Protein AF-A0A251Q5N1-F1 (afdb_monomer_lite)

pLDDT: mean 71.14, std 12.82, range [35.0, 87.06]

Structure (mmCIF, N/CA/C/O backbone):
data_AF-A0A251Q5N1-F1
#
_entry.id   AF-A0A251Q5N1-F1
#
loop_
_atom_site.group_PDB
_atom_site.id
_atom_site.type_symbol
_atom_site.label_atom_id
_atom_site.label_alt_id
_atom_site.label_comp_id
_atom_site.label_asym_id
_atom_site.label_entity_id
_atom_site.label_seq_id
_atom_site.pdbx_PDB_ins_code
_atom_site.Cartn_x
_atom_site.Cartn_y
_atom_site.Cartn_z
_atom_site.occupancy
_atom_site.B_iso_or_equiv
_atom_site.auth_seq_id
_atom_site.auth_comp_id
_atom_site.auth_asym_id
_atom_site.auth_atom_id
_atom_site.pdbx_PDB_model_num
ATOM 1 N N . MET A 1 1 ? 8.676 -6.107 12.410 1.00 37.91 1 MET A N 1
ATOM 2 C CA . MET A 1 1 ? 7.454 -6.219 11.586 1.00 37.91 1 MET A CA 1
ATOM 3 C C . MET A 1 1 ? 7.905 -6.674 10.210 1.00 37.91 1 MET A C 1
ATOM 5 O O . MET A 1 1 ? 8.490 -5.875 9.493 1.00 37.91 1 MET A O 1
ATOM 9 N N . PHE A 1 2 ? 7.779 -7.967 9.910 1.00 35.00 2 PHE A N 1
ATOM 10 C CA . PHE A 1 2 ? 8.216 -8.517 8.625 1.00 35.00 2 PHE A CA 1
ATOM 11 C C . PHE A 1 2 ? 7.150 -8.214 7.571 1.00 35.00 2 PHE A C 1
ATOM 13 O O . PHE A 1 2 ? 5.956 -8.402 7.801 1.00 35.00 2 PHE A O 1
ATOM 20 N N . SER A 1 3 ? 7.597 -7.596 6.484 1.00 41.50 3 SER A N 1
ATOM 21 C CA . SER A 1 3 ? 6.767 -6.975 5.459 1.00 41.50 3 SER A CA 1
ATOM 22 C C . SER A 1 3 ? 5.977 -8.017 4.662 1.00 4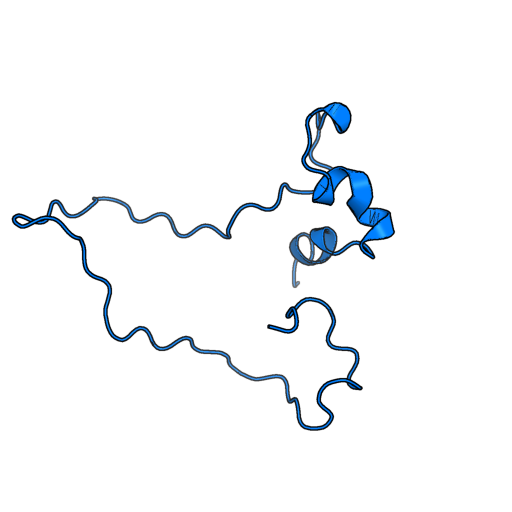1.50 3 SER A C 1
ATOM 24 O O . SER A 1 3 ? 6.527 -9.027 4.244 1.00 41.50 3 SER A O 1
ATOM 26 N N . LYS A 1 4 ? 4.691 -7.738 4.418 1.00 50.19 4 LYS A N 1
ATOM 27 C CA . LYS A 1 4 ? 3.701 -8.582 3.716 1.00 50.19 4 LYS A CA 1
ATOM 28 C C . LYS A 1 4 ? 4.009 -8.806 2.220 1.00 50.19 4 LYS A C 1
ATOM 30 O O . LYS A 1 4 ? 3.170 -9.356 1.516 1.00 50.19 4 LYS A O 1
ATOM 35 N N . PHE A 1 5 ? 5.129 -8.299 1.706 1.00 47.06 5 PHE A N 1
ATOM 36 C CA . PHE A 1 5 ? 5.292 -8.137 0.263 1.00 47.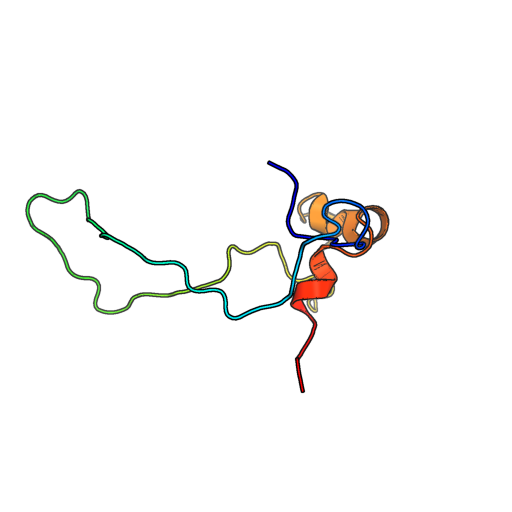06 5 PHE A CA 1
ATOM 37 C C . PHE A 1 5 ? 5.845 -9.341 -0.489 1.00 47.06 5 PHE A C 1
ATOM 39 O O . PHE A 1 5 ? 5.562 -9.428 -1.675 1.00 47.06 5 PHE A O 1
ATOM 46 N N . GLU A 1 6 ? 6.463 -10.321 0.164 1.00 49.03 6 GLU A N 1
ATOM 47 C CA . GLU A 1 6 ? 6.871 -11.562 -0.505 1.00 49.03 6 GLU A CA 1
ATOM 48 C C . GLU A 1 6 ? 6.687 -12.729 0.462 1.00 49.03 6 GLU A C 1
ATOM 50 O O . GLU A 1 6 ? 7.404 -12.865 1.452 1.00 49.03 6 GLU A O 1
ATOM 55 N N . PHE A 1 7 ? 5.655 -13.537 0.223 1.00 59.91 7 PHE A N 1
ATOM 56 C CA . PHE A 1 7 ? 5.472 -14.795 0.930 1.00 59.91 7 PHE A CA 1
ATOM 57 C C . PHE A 1 7 ? 6.012 -15.918 0.042 1.00 59.91 7 PHE A C 1
ATOM 59 O O . PHE A 1 7 ? 5.346 -16.364 -0.885 1.00 59.91 7 PHE A O 1
ATOM 66 N N . ASP A 1 8 ? 7.241 -16.347 0.314 1.00 64.75 8 ASP A N 1
ATOM 67 C CA . ASP A 1 8 ? 7.956 -17.399 -0.419 1.00 64.75 8 ASP A CA 1
ATOM 68 C C . ASP A 1 8 ? 7.665 -18.818 0.112 1.00 64.75 8 ASP A C 1
ATOM 70 O O . ASP A 1 8 ? 8.320 -19.785 -0.278 1.00 64.75 8 ASP A O 1
ATOM 74 N N . GLY A 1 9 ? 6.723 -18.952 1.053 1.00 63.00 9 GLY A N 1
ATOM 75 C CA . GLY A 1 9 ? 6.416 -20.211 1.735 1.00 63.00 9 GLY A CA 1
ATOM 76 C C . GLY A 1 9 ? 7.437 -20.640 2.795 1.00 63.00 9 GLY A C 1
ATOM 77 O O . GLY A 1 9 ? 7.115 -21.483 3.631 1.00 63.00 9 GLY A O 1
ATOM 78 N N . LYS A 1 10 ? 8.644 -20.060 2.824 1.00 69.38 10 LYS A N 1
ATOM 79 C CA . LYS A 1 10 ? 9.714 -20.445 3.761 1.00 69.38 10 LYS A CA 1
ATOM 80 C C . LYS A 1 10 ? 9.589 -19.738 5.102 1.00 69.38 10 LYS A C 1
ATOM 82 O O . LYS A 1 10 ? 9.951 -20.312 6.126 1.00 69.38 10 LYS A O 1
ATOM 87 N N . LEU A 1 11 ? 9.067 -18.510 5.111 1.00 65.19 11 LEU A N 1
ATOM 88 C CA . LEU A 1 11 ? 8.968 -17.706 6.332 1.00 65.19 11 LEU A CA 1
ATOM 89 C C . LEU A 1 11 ? 7.918 -18.239 7.321 1.00 65.19 11 LEU A C 1
ATOM 91 O O . LEU A 1 11 ? 8.105 -18.148 8.532 1.00 65.19 11 LEU A O 1
ATOM 95 N N . ASN A 1 12 ? 6.807 -18.776 6.812 1.00 62.59 12 ASN A N 1
ATOM 96 C CA . ASN A 1 12 ? 5.758 -19.366 7.638 1.00 62.59 12 ASN A CA 1
ATOM 97 C C . ASN A 1 12 ? 5.145 -20.597 6.944 1.00 62.59 12 ASN A C 1
ATOM 99 O O . ASN A 1 12 ? 4.176 -20.443 6.202 1.00 62.59 12 ASN A O 1
ATOM 103 N N . PRO A 1 13 ? 5.656 -21.813 7.213 1.00 74.12 13 PRO A N 1
ATOM 104 C CA . PRO A 1 13 ? 5.179 -23.049 6.585 1.00 74.12 13 PRO A CA 1
ATOM 105 C C . PRO A 1 13 ? 3.702 -23.371 6.850 1.00 74.12 13 PRO A C 1
ATOM 107 O O . PRO A 1 13 ? 3.134 -24.225 6.179 1.00 74.12 13 PRO A O 1
ATOM 110 N N . THR A 1 14 ? 3.083 -22.727 7.844 1.00 73.44 14 THR A N 1
ATOM 111 C CA . THR A 1 14 ? 1.678 -22.945 8.217 1.00 73.44 14 THR A CA 1
ATOM 112 C C . THR A 1 14 ? 0.743 -21.861 7.690 1.00 73.44 14 THR A C 1
ATOM 114 O O . THR A 1 14 ? -0.453 -21.889 7.981 1.00 73.44 14 THR A O 1
ATOM 117 N N . PHE A 1 15 ? 1.254 -20.887 6.931 1.00 73.94 15 PHE A N 1
ATOM 118 C CA . PHE A 1 15 ? 0.404 -19.889 6.299 1.00 73.94 15 PHE A CA 1
ATOM 119 C C . PHE A 1 15 ? -0.524 -20.546 5.276 1.00 73.94 15 PHE A C 1
ATOM 121 O O . PHE A 1 15 ? -0.093 -21.310 4.414 1.00 73.94 15 PHE A O 1
ATOM 128 N N . VAL A 1 16 ? -1.800 -20.185 5.354 1.00 70.81 16 VAL A N 1
ATOM 129 C CA . VAL A 1 16 ? -2.833 -20.584 4.402 1.00 70.81 16 VAL A CA 1
ATOM 130 C C . VAL A 1 16 ? -3.538 -19.314 3.947 1.00 70.81 16 VAL A C 1
ATOM 132 O O . VAL A 1 16 ? -3.947 -18.496 4.776 1.00 70.81 16 VAL A O 1
ATOM 135 N N . GLU A 1 17 ? -3.667 -19.129 2.634 1.00 69.38 17 GLU A N 1
ATOM 136 C CA . GLU A 1 17 ? -4.474 -18.039 2.090 1.00 69.38 17 GLU A CA 1
ATOM 137 C C . GLU A 1 17 ? -5.934 -18.202 2.530 1.00 69.38 17 GLU A C 1
ATOM 139 O O . GLU A 1 17 ? -6.499 -19.293 2.498 1.00 69.38 17 GLU A O 1
ATOM 144 N N . GLY A 1 18 ? -6.562 -17.112 2.963 1.00 73.38 18 GLY A N 1
ATOM 145 C CA . GLY A 1 18 ? -7.922 -17.163 3.481 1.00 73.38 18 GLY A CA 1
ATOM 146 C C . GLY A 1 18 ? -8.573 -15.793 3.542 1.00 73.38 18 GLY A C 1
ATOM 147 O O . GLY A 1 18 ? -7.925 -14.759 3.358 1.00 73.38 18 GLY A O 1
ATOM 148 N N . ALA A 1 19 ? -9.879 -15.787 3.807 1.00 74.50 19 ALA A N 1
ATOM 149 C CA . ALA A 1 19 ? -10.640 -14.557 3.952 1.00 74.50 19 ALA A CA 1
ATOM 150 C C . ALA A 1 19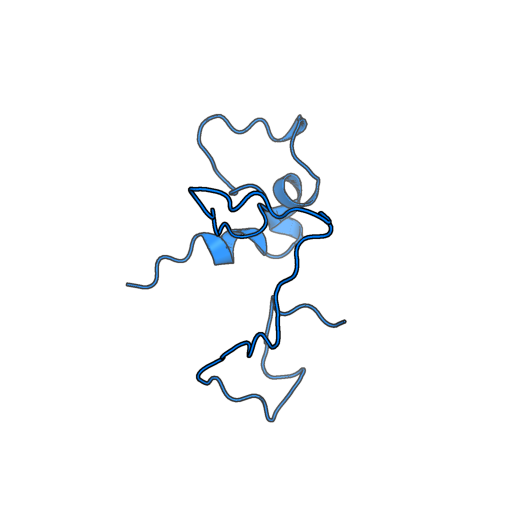 ? -10.067 -13.717 5.105 1.00 74.50 19 ALA A C 1
ATOM 152 O O . ALA A 1 19 ? -10.210 -14.053 6.280 1.00 74.50 19 ALA A O 1
ATOM 153 N N . PHE A 1 20 ? -9.423 -12.602 4.766 1.00 73.75 20 PHE A N 1
ATOM 154 C CA . PHE A 1 20 ? -8.961 -11.636 5.750 1.00 73.75 20 PHE A CA 1
ATOM 155 C C . PHE A 1 20 ? -10.053 -10.599 5.996 1.00 73.75 20 PHE A C 1
ATOM 157 O O . PHE A 1 20 ? -10.447 -9.859 5.094 1.00 73.75 20 PHE A O 1
ATOM 164 N N . LYS A 1 21 ? -10.505 -10.501 7.244 1.00 73.62 21 LYS A N 1
ATOM 165 C CA . LYS A 1 21 ? -11.344 -9.402 7.720 1.00 73.62 21 LYS A CA 1
ATOM 166 C C . LYS A 1 21 ? -10.569 -8.664 8.799 1.00 73.62 21 LYS A C 1
ATOM 168 O O . LYS A 1 21 ? -10.118 -9.288 9.752 1.00 73.62 21 LYS A O 1
ATOM 173 N N . LEU A 1 22 ? -10.435 -7.347 8.669 1.00 75.88 22 LEU A N 1
ATOM 174 C CA . LEU A 1 22 ? -9.932 -6.503 9.749 1.00 75.88 22 LEU A CA 1
ATOM 175 C C . LEU A 1 22 ? -11.127 -6.058 10.609 1.00 75.88 22 LEU A C 1
ATOM 177 O O . LEU A 1 22 ? -11.875 -5.179 10.173 1.00 75.88 22 LEU A O 1
ATOM 181 N N . PRO A 1 23 ? -11.371 -6.654 11.790 1.00 78.50 23 PRO A N 1
ATOM 182 C CA . PRO A 1 23 ? -12.427 -6.183 12.674 1.00 78.50 23 PRO A CA 1
ATOM 183 C C . PRO A 1 23 ? -12.035 -4.817 13.245 1.00 78.50 23 PRO A C 1
ATOM 185 O O . PRO A 1 23 ? -11.060 -4.687 13.982 1.00 78.50 23 PRO A O 1
ATOM 188 N N . LEU A 1 24 ? -12.797 -3.782 12.902 1.00 77.94 24 LEU A N 1
ATOM 189 C CA . LEU A 1 24 ? -12.640 -2.451 13.482 1.00 77.94 24 LEU A CA 1
ATOM 190 C C . LEU A 1 24 ? -13.572 -2.331 14.688 1.00 77.94 24 LEU A C 1
ATOM 192 O O . LEU A 1 24 ? -14.784 -2.453 14.545 1.00 77.94 24 LEU A O 1
ATOM 196 N N . SER A 1 25 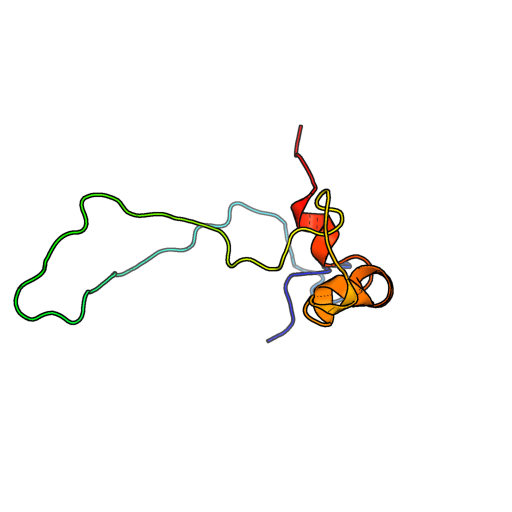? -13.007 -2.095 15.874 1.00 83.50 25 SER A N 1
ATOM 197 C CA . SER A 1 25 ? -13.789 -1.922 17.108 1.00 83.50 25 SER A CA 1
ATOM 198 C C . SER A 1 25 ? -14.443 -0.537 17.182 1.00 83.50 25 SER A C 1
ATOM 200 O O . SER A 1 25 ? -15.632 -0.425 17.462 1.00 83.50 25 SER A O 1
ATOM 202 N N . SER A 1 26 ? -13.690 0.534 16.907 1.00 81.50 26 SER A N 1
ATOM 203 C CA . SER A 1 26 ? -14.235 1.893 16.818 1.00 81.50 26 SER A CA 1
ATOM 204 C C . SER A 1 26 ? -13.328 2.814 16.003 1.00 81.50 26 SER A C 1
ATOM 206 O O . SER A 1 26 ? -12.113 2.628 15.962 1.00 81.50 26 SER A O 1
ATOM 208 N N . ILE A 1 27 ? -13.926 3.831 15.384 1.00 78.56 27 ILE A N 1
ATOM 209 C CA . ILE A 1 27 ? -13.233 4.992 14.816 1.00 78.56 27 ILE A CA 1
ATOM 210 C C . ILE A 1 27 ? -13.796 6.213 15.541 1.00 78.56 27 ILE A C 1
ATOM 212 O O . ILE A 1 27 ? -15.014 6.373 15.619 1.00 78.56 27 ILE A O 1
ATOM 216 N N . ARG A 1 28 ? -12.931 7.061 16.105 1.00 76.12 28 ARG A N 1
ATOM 217 C CA . ARG A 1 28 ? -13.339 8.267 16.840 1.00 76.12 28 ARG A CA 1
ATOM 218 C C . ARG A 1 28 ? -12.627 9.495 16.294 1.00 76.12 28 ARG A C 1
ATOM 220 O O . ARG A 1 28 ? -11.430 9.452 16.031 1.00 76.12 28 ARG A O 1
ATOM 227 N N . ALA A 1 29 ? -13.375 10.585 16.154 1.00 75.81 29 ALA A N 1
ATOM 228 C CA . ALA A 1 29 ? -12.826 11.903 15.864 1.00 75.81 29 ALA A CA 1
ATOM 229 C C . ALA A 1 29 ? -12.497 12.632 17.177 1.00 75.81 29 ALA A C 1
ATOM 231 O O . ALA A 1 29 ? -13.200 12.470 18.171 1.00 75.81 29 ALA A O 1
ATOM 232 N N . TYR A 1 30 ? -11.452 13.460 17.176 1.00 79.56 30 TYR A N 1
ATOM 233 C CA . TYR A 1 30 ? -10.964 14.171 18.369 1.00 79.56 30 TYR A CA 1
ATOM 234 C C . TYR A 1 30 ? -11.799 15.411 18.751 1.00 79.56 30 TYR A C 1
ATOM 236 O O . TYR A 1 30 ? -11.526 16.063 19.758 1.00 79.56 30 TYR A O 1
ATOM 244 N N . LEU A 1 31 ? -12.797 15.780 17.942 1.00 79.69 31 LEU A N 1
ATOM 245 C CA . LEU A 1 31 ? -13.579 17.004 18.124 1.00 79.69 31 LEU A CA 1
ATOM 246 C C . LEU A 1 31 ? -14.687 16.815 19.168 1.00 79.69 31 LEU A C 1
ATOM 248 O O . LEU A 1 31 ? -15.517 15.919 19.035 1.00 79.69 31 LEU A O 1
ATOM 252 N N . LYS A 1 32 ? -14.764 17.729 20.151 1.00 78.44 32 LYS A N 1
ATOM 253 C CA . LYS A 1 32 ? -15.845 17.768 21.161 1.00 78.44 32 LYS A CA 1
ATOM 254 C C . LYS A 1 32 ? -17.244 17.872 20.539 1.00 78.44 32 LYS A C 1
ATOM 256 O O . LYS A 1 32 ? -18.189 17.297 21.066 1.00 78.44 32 LYS A O 1
ATOM 261 N N . LYS A 1 33 ? -17.371 18.597 19.422 1.00 84.25 33 LYS A N 1
ATOM 262 C CA . LYS A 1 33 ? -18.576 18.647 18.586 1.00 84.25 33 LYS A CA 1
ATOM 263 C C . LYS A 1 33 ? -18.228 18.046 17.219 1.00 84.25 33 LYS A C 1
ATOM 265 O O . LYS A 1 33 ? -17.526 18.707 16.452 1.00 84.25 33 LYS A O 1
ATOM 270 N N . PRO A 1 34 ? -18.649 16.807 16.918 1.00 72.50 34 PRO A N 1
ATOM 271 C CA . PRO A 1 34 ? -18.271 16.141 15.679 1.00 72.50 34 PRO A CA 1
ATOM 272 C C . PRO A 1 34 ? -18.845 16.874 14.465 1.00 72.50 34 PRO A C 1
ATOM 274 O O . PRO A 1 34 ? -20.046 17.123 14.397 1.00 72.50 34 PRO A O 1
ATOM 277 N N . ILE A 1 35 ? -17.992 17.184 13.490 1.00 81.12 35 ILE A N 1
ATOM 278 C CA . ILE A 1 35 ? -18.423 17.540 12.137 1.00 81.12 35 ILE A CA 1
ATOM 279 C C . ILE A 1 35 ? -18.307 16.255 11.327 1.00 81.12 35 ILE A C 1
ATOM 281 O O . ILE A 1 35 ? -17.199 15.768 11.097 1.00 81.12 35 ILE A O 1
ATOM 285 N N . THR A 1 36 ? -19.436 15.661 10.951 1.00 75.06 36 THR A N 1
ATOM 286 C CA . THR A 1 36 ? -19.430 14.450 10.131 1.00 75.06 36 THR A CA 1
ATOM 287 C C . THR A 1 36 ? -19.075 14.821 8.690 1.00 75.06 36 THR A C 1
ATOM 289 O O . THR A 1 36 ? -19.755 15.649 8.077 1.00 75.06 36 THR A O 1
ATOM 292 N N . PRO A 1 37 ? -17.999 14.257 8.118 1.00 73.56 37 PRO A N 1
ATOM 293 C CA . PRO A 1 37 ? -17.675 14.514 6.725 1.00 73.56 37 PRO A CA 1
ATOM 294 C C . PRO A 1 37 ? -18.775 13.929 5.832 1.00 73.56 37 PRO A C 1
ATOM 296 O O . PRO A 1 37 ? -19.201 12.792 6.023 1.00 73.56 37 PRO A O 1
ATOM 299 N N . ARG A 1 38 ? -19.226 14.694 4.829 1.00 76.69 38 ARG A N 1
ATOM 300 C CA . ARG A 1 38 ? -20.223 14.223 3.843 1.00 76.69 38 ARG A CA 1
ATOM 301 C C . ARG A 1 38 ? -19.688 13.111 2.936 1.00 76.69 38 ARG A C 1
ATOM 303 O O . ARG A 1 38 ? -20.475 12.400 2.325 1.00 76.69 38 ARG A O 1
ATOM 310 N N . PHE A 1 39 ? -18.364 12.978 2.860 1.00 78.19 39 PHE A N 1
ATOM 311 C CA . PHE A 1 39 ? -17.669 11.988 2.051 1.00 78.19 39 PHE A CA 1
ATOM 312 C C . PHE A 1 39 ? -16.488 11.416 2.831 1.00 78.19 39 PHE A C 1
ATOM 314 O O . PHE A 1 39 ? -15.693 12.162 3.403 1.00 78.19 39 PHE A O 1
ATOM 321 N N . VAL A 1 40 ? -16.359 10.092 2.822 1.00 75.81 40 VAL A N 1
ATOM 322 C CA . VAL A 1 40 ? -15.199 9.374 3.355 1.00 75.81 40 VAL A CA 1
ATOM 323 C C . VAL A 1 40 ? -14.467 8.760 2.168 1.00 75.81 40 VAL A C 1
ATOM 325 O O . VAL A 1 40 ? -15.006 7.884 1.497 1.00 75.81 40 VAL A O 1
ATOM 328 N N . HIS A 1 41 ? -13.252 9.229 1.885 1.00 68.25 41 HIS A N 1
ATOM 329 C CA . HIS A 1 41 ? -12.410 8.651 0.840 1.00 68.25 41 HIS A CA 1
ATOM 330 C C . HIS A 1 41 ? -11.541 7.547 1.448 1.00 68.25 41 HIS A C 1
ATOM 332 O O . HIS A 1 41 ? -10.635 7.818 2.235 1.00 68.25 41 HIS A O 1
ATOM 338 N N . LEU A 1 42 ? -11.814 6.301 1.065 1.00 61.34 42 LEU A N 1
ATOM 339 C CA . LEU A 1 42 ? -10.910 5.178 1.289 1.00 61.34 42 LEU A CA 1
ATOM 340 C C . LEU A 1 42 ? -9.983 5.027 0.082 1.00 61.34 42 LEU A C 1
ATOM 342 O O . LEU A 1 42 ? -10.407 4.592 -0.984 1.00 61.34 42 LEU A O 1
ATOM 346 N N . GLY A 1 43 ? -8.715 5.387 0.266 1.00 59.53 43 GLY A N 1
ATOM 347 C CA . GLY A 1 43 ? -7.653 5.169 -0.711 1.00 59.53 43 GLY A CA 1
ATOM 348 C C . GLY A 1 43 ? -6.536 4.327 -0.105 1.00 59.53 43 GLY A C 1
ATOM 349 O O . GLY A 1 43 ? -6.250 4.423 1.088 1.00 59.53 43 GLY A O 1
ATOM 350 N N . SER A 1 44 ? -5.875 3.501 -0.917 1.00 56.97 44 SER A N 1
ATOM 351 C CA . SER A 1 44 ? -4.626 2.867 -0.484 1.00 56.97 44 SER A CA 1
ATOM 352 C C . SER A 1 44 ? -3.581 3.951 -0.214 1.00 56.97 44 SER A C 1
ATOM 354 O O . SER A 1 44 ? -3.459 4.866 -1.032 1.00 56.97 44 SER A O 1
ATOM 356 N N . ALA A 1 45 ? -2.793 3.831 0.860 1.00 54.34 45 ALA A N 1
ATOM 357 C CA . ALA A 1 45 ? -1.646 4.709 1.084 1.00 54.34 45 ALA A CA 1
ATOM 358 C C . ALA A 1 45 ? -0.754 4.703 -0.171 1.00 54.34 45 ALA A C 1
ATOM 360 O O . ALA A 1 45 ? -0.247 3.657 -0.606 1.00 54.34 45 ALA A O 1
ATOM 361 N N . GLY A 1 46 ? -0.676 5.866 -0.817 1.00 56.81 46 GLY A N 1
ATOM 362 C CA . GLY A 1 46 ? -0.030 6.056 -2.104 1.00 56.81 46 GLY A CA 1
ATOM 363 C C . GLY A 1 46 ? 1.471 5.846 -1.994 1.00 56.81 46 GLY A C 1
ATOM 364 O O . GLY A 1 46 ? 2.211 6.774 -1.706 1.00 56.81 46 GLY A O 1
ATOM 365 N N . ALA A 1 47 ? 1.919 4.628 -2.278 1.00 56.56 47 ALA A N 1
ATOM 366 C CA . ALA A 1 47 ? 3.210 4.453 -2.921 1.00 56.56 47 ALA A CA 1
ATOM 367 C C . ALA A 1 47 ? 2.9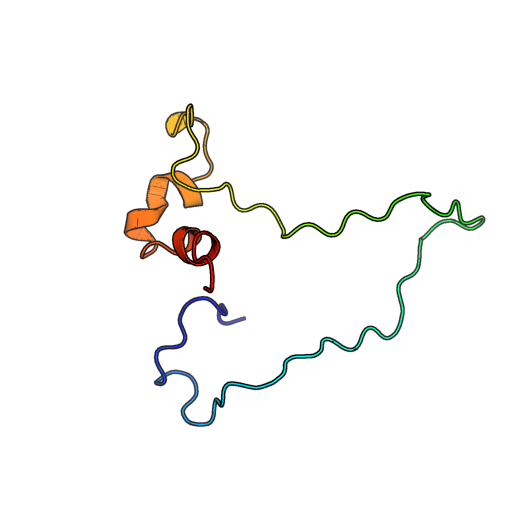55 4.719 -4.407 1.00 56.56 47 ALA A C 1
ATOM 369 O O . ALA A 1 47 ? 2.100 4.053 -4.999 1.00 56.56 47 ALA A O 1
ATOM 370 N N . THR A 1 48 ? 3.579 5.769 -4.936 1.00 65.38 48 THR A N 1
ATOM 371 C CA . THR A 1 48 ? 3.509 6.225 -6.327 1.00 65.38 48 THR A CA 1
ATOM 372 C C . THR A 1 48 ? 3.409 5.052 -7.304 1.00 65.38 48 THR A C 1
ATOM 374 O O . THR A 1 48 ? 4.178 4.098 -7.208 1.00 65.38 48 THR A O 1
ATOM 377 N N . ARG A 1 49 ? 2.464 5.127 -8.252 1.00 70.81 49 ARG A N 1
ATOM 378 C CA . ARG A 1 49 ? 2.352 4.132 -9.326 1.00 70.81 49 ARG A CA 1
ATOM 379 C C . ARG A 1 49 ? 3.636 4.148 -10.167 1.00 70.81 49 ARG A C 1
ATOM 381 O O . ARG A 1 49 ? 3.940 5.211 -10.718 1.00 70.81 49 ARG A O 1
ATOM 388 N N . PRO A 1 50 ? 4.353 3.018 -10.287 1.00 71.94 50 PRO A N 1
ATOM 389 C CA . PRO A 1 50 ? 5.423 2.913 -11.266 1.00 71.94 50 PRO A CA 1
ATOM 390 C C . PRO A 1 50 ? 4.834 3.093 -12.675 1.00 71.94 50 PRO A C 1
ATOM 392 O O . PRO A 1 50 ? 3.644 2.848 -12.895 1.00 71.94 50 PRO A O 1
ATOM 395 N N . ASP A 1 51 ? 5.650 3.607 -13.595 1.00 73.50 51 ASP A N 1
ATOM 396 C CA . ASP A 1 51 ? 5.340 3.729 -15.029 1.00 73.50 51 ASP A CA 1
ATOM 397 C C . ASP A 1 51 ? 4.129 4.608 -15.391 1.00 73.50 51 ASP A C 1
ATOM 399 O O . ASP A 1 51 ? 3.526 4.474 -16.458 1.00 73.50 51 ASP A O 1
ATOM 403 N N . ARG A 1 52 ? 3.762 5.566 -14.527 1.00 78.12 52 ARG A N 1
ATOM 404 C CA . ARG A 1 52 ? 2.763 6.585 -14.883 1.00 78.12 52 ARG A CA 1
ATOM 405 C C . ARG A 1 52 ? 3.269 7.423 -16.079 1.00 78.12 52 ARG A C 1
ATOM 407 O O . ARG A 1 52 ? 4.389 7.928 -16.019 1.00 78.12 52 ARG A O 1
ATOM 414 N N . PRO A 1 53 ? 2.446 7.683 -17.114 1.00 79.94 53 PRO A N 1
ATOM 415 C CA . PRO A 1 53 ? 2.818 8.601 -18.190 1.00 79.94 53 PRO A CA 1
ATOM 416 C C . PRO A 1 53 ? 3.217 9.984 -17.647 1.00 79.94 53 PRO A C 1
ATOM 418 O O . PRO A 1 53 ? 2.489 10.565 -16.837 1.00 79.94 53 PRO A O 1
ATOM 421 N N . GLY A 1 54 ? 4.373 10.501 -18.077 1.00 82.62 54 GLY A N 1
ATOM 422 C CA . GLY A 1 54 ? 4.910 11.794 -17.625 1.00 82.62 54 GLY A CA 1
ATOM 423 C C . GLY A 1 54 ? 5.618 11.770 -16.262 1.00 82.62 54 GLY A C 1
ATOM 424 O O . GLY A 1 54 ? 5.791 12.821 -15.645 1.00 82.62 54 GLY A O 1
ATOM 425 N N . LEU A 1 55 ? 6.000 10.593 -15.760 1.00 82.38 55 LEU A N 1
ATOM 426 C CA . LEU A 1 55 ? 6.725 10.448 -14.498 1.00 82.38 55 LEU A CA 1
ATOM 427 C C . LEU A 1 55 ? 8.191 10.894 -14.628 1.00 82.38 55 LEU A C 1
ATOM 429 O O . LEU A 1 55 ? 9.003 10.228 -15.261 1.00 82.38 55 LEU A O 1
ATOM 433 N N . ASP A 1 56 ? 8.545 11.990 -13.961 1.00 86.38 56 ASP A N 1
ATOM 434 C CA . ASP A 1 56 ? 9.940 12.403 -13.783 1.00 86.38 56 ASP A CA 1
ATOM 435 C C . ASP A 1 56 ? 10.565 11.639 -12.609 1.00 86.38 56 ASP A C 1
ATOM 437 O O . ASP A 1 56 ? 10.311 11.966 -11.445 1.00 86.38 56 ASP A O 1
ATOM 441 N N . LEU A 1 57 ? 11.379 10.625 -12.920 1.00 81.88 57 LEU A N 1
ATOM 442 C CA . LEU A 1 57 ? 12.042 9.760 -11.941 1.00 81.88 57 LEU A CA 1
ATOM 443 C C . LEU A 1 57 ? 12.970 10.524 -10.989 1.00 81.88 57 LEU A C 1
ATOM 445 O O . LEU A 1 57 ? 13.132 10.099 -9.848 1.00 81.88 57 LEU A O 1
ATOM 449 N N . SER A 1 58 ? 13.546 11.658 -11.397 1.00 86.69 58 SER A N 1
ATOM 450 C CA . SER A 1 58 ? 14.477 12.419 -10.550 1.00 86.69 58 SER A CA 1
ATOM 451 C C . SER A 1 58 ? 13.800 13.013 -9.310 1.00 86.69 58 SER A C 1
ATOM 453 O O . SER A 1 58 ? 14.416 13.116 -8.249 1.00 86.69 58 SER A O 1
ATOM 455 N N . LYS A 1 59 ? 12.508 13.339 -9.427 1.00 86.50 59 LYS A N 1
ATOM 456 C CA . LYS A 1 59 ? 11.677 13.929 -8.367 1.00 86.50 59 LYS A CA 1
ATOM 457 C C . LYS A 1 59 ? 10.909 12.889 -7.558 1.00 86.50 59 LYS A C 1
ATOM 459 O O . LYS A 1 59 ? 10.175 13.250 -6.640 1.00 86.50 59 LYS A O 1
ATOM 464 N N . GLN A 1 60 ? 11.033 11.611 -7.911 1.00 82.88 60 GLN A N 1
ATOM 465 C CA . GLN A 1 60 ? 10.328 10.543 -7.220 1.00 82.88 60 GLN A CA 1
ATOM 466 C C . GLN A 1 60 ? 11.084 10.056 -5.984 1.00 82.88 60 GLN A C 1
ATOM 468 O O . GLN A 1 60 ? 12.317 10.119 -5.928 1.00 82.88 60 GLN A O 1
ATOM 473 N N . PRO A 1 61 ? 10.357 9.508 -4.996 1.00 84.56 61 PRO A N 1
ATOM 474 C CA . PRO A 1 61 ? 10.991 8.861 -3.863 1.00 84.56 61 PRO A CA 1
ATOM 475 C C . PRO A 1 61 ? 11.846 7.664 -4.319 1.00 84.56 61 PRO A C 1
ATOM 477 O O . PRO A 1 61 ? 11.533 7.028 -5.334 1.00 84.56 61 PRO A O 1
ATOM 480 N N . PRO A 1 62 ? 12.892 7.303 -3.550 1.00 84.38 62 PRO A N 1
ATOM 481 C CA . PRO A 1 62 ? 13.783 6.192 -3.879 1.00 84.38 62 PRO A CA 1
ATOM 482 C C . PRO A 1 62 ? 13.054 4.884 -4.188 1.00 84.38 62 PRO A C 1
ATOM 484 O O . PRO A 1 62 ? 13.467 4.180 -5.093 1.00 84.38 62 PRO A O 1
ATOM 487 N N . ALA A 1 63 ? 11.928 4.601 -3.525 1.00 82.00 63 ALA A N 1
ATOM 488 C CA . ALA A 1 63 ? 11.141 3.389 -3.767 1.00 82.00 63 ALA A CA 1
ATOM 489 C C . ALA A 1 63 ? 10.641 3.244 -5.219 1.00 82.00 63 ALA A C 1
ATOM 491 O O . ALA A 1 63 ? 10.500 2.134 -5.713 1.00 82.00 63 ALA A O 1
ATOM 492 N N . VAL A 1 64 ? 10.380 4.358 -5.909 1.00 82.69 64 VAL A N 1
ATOM 493 C CA . VAL A 1 64 ? 9.938 4.361 -7.316 1.00 82.69 64 VAL A CA 1
ATOM 494 C C . VAL A 1 64 ? 11.130 4.287 -8.250 1.00 82.69 64 VAL A C 1
ATOM 496 O O . VAL A 1 64 ? 11.101 3.564 -9.239 1.00 82.69 64 VAL A O 1
ATOM 499 N N . ARG A 1 65 ? 12.186 5.036 -7.916 1.00 85.94 65 ARG A N 1
ATOM 500 C CA . ARG A 1 65 ? 13.435 5.067 -8.681 1.00 85.94 65 ARG A CA 1
ATOM 501 C C . ARG A 1 65 ? 14.131 3.712 -8.686 1.00 85.94 65 ARG A C 1
ATOM 503 O O . ARG A 1 65 ? 14.680 3.332 -9.708 1.00 85.94 65 ARG A O 1
ATOM 510 N N . LEU A 1 66 ? 14.095 3.028 -7.547 1.00 86.38 66 LEU A N 1
ATOM 511 C CA . LEU A 1 66 ? 14.767 1.762 -7.284 1.00 86.38 66 LEU A CA 1
ATOM 512 C C . LEU A 1 66 ? 13.788 0.580 -7.320 1.00 86.38 66 LEU A C 1
ATOM 514 O O . LEU A 1 66 ? 14.001 -0.426 -6.652 1.00 86.38 66 LEU A O 1
ATOM 518 N N . ASN A 1 67 ? 12.663 0.707 -8.036 1.00 83.88 67 ASN A N 1
ATOM 519 C CA . ASN A 1 67 ? 11.638 -0.338 -8.049 1.00 83.88 67 ASN A CA 1
ATOM 520 C C . ASN A 1 67 ? 12.201 -1.674 -8.562 1.00 83.88 67 ASN A C 1
ATOM 522 O O . ASN A 1 67 ? 11.802 -2.718 -8.071 1.00 83.88 67 ASN A O 1
ATOM 526 N N . LYS A 1 68 ? 13.154 -1.649 -9.504 1.00 84.75 68 LYS A N 1
ATOM 527 C CA . LYS A 1 68 ? 13.822 -2.855 -10.013 1.00 84.75 68 LYS A CA 1
ATOM 528 C C . LYS A 1 68 ? 14.700 -3.517 -8.947 1.00 84.75 68 LYS A C 1
ATOM 530 O O . LYS A 1 68 ? 14.694 -4.732 -8.816 1.00 84.75 68 LYS A O 1
ATOM 535 N N . GLU A 1 69 ? 15.456 -2.725 -8.197 1.00 87.06 69 GLU A N 1
ATOM 536 C CA . GLU A 1 69 ? 16.338 -3.177 -7.119 1.00 87.06 69 GLU A CA 1
ATOM 537 C C . GLU A 1 69 ? 15.551 -3.686 -5.907 1.00 87.06 69 GLU A C 1
ATOM 539 O O . GLU A 1 69 ? 16.045 -4.513 -5.148 1.00 87.06 69 GLU A O 1
ATOM 544 N N . LEU A 1 70 ? 14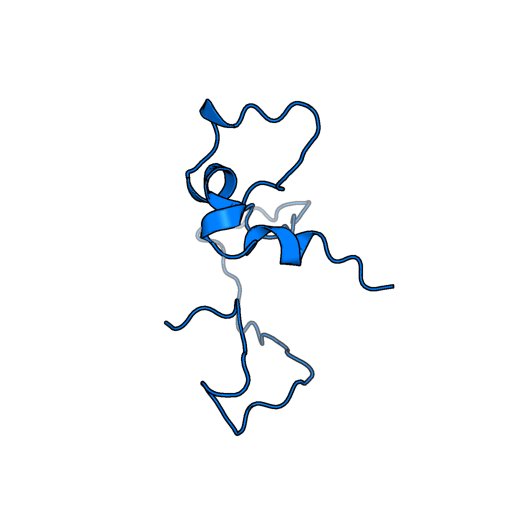.318 -3.207 -5.740 1.00 80.50 70 LEU A N 1
ATOM 545 C CA . LEU A 1 70 ? 13.357 -3.665 -4.739 1.00 80.50 70 LEU A CA 1
ATOM 546 C C . LEU A 1 70 ? 12.478 -4.820 -5.249 1.00 80.50 70 LEU A C 1
ATOM 548 O O . LEU A 1 70 ? 11.335 -4.939 -4.816 1.00 80.50 70 LEU A O 1
ATOM 552 N N . ASP A 1 71 ? 12.971 -5.599 -6.211 1.00 81.38 71 ASP A N 1
ATOM 553 C CA . ASP A 1 71 ? 12.273 -6.729 -6.844 1.00 81.38 71 ASP A CA 1
ATOM 554 C C . ASP A 1 71 ? 10.834 -6.417 -7.295 1.00 81.38 71 ASP A C 1
ATOM 556 O O . ASP A 1 71 ? 9.887 -7.182 -7.139 1.00 81.38 71 ASP A O 1
ATOM 560 N N . PHE A 1 72 ? 10.646 -5.225 -7.861 1.00 79.81 72 PHE A N 1
ATOM 561 C CA . PHE A 1 72 ? 9.364 -4.758 -8.381 1.00 79.81 72 PHE A CA 1
ATOM 562 C C . PHE A 1 72 ? 8.239 -4.729 -7.336 1.00 79.81 72 PHE A C 1
ATOM 564 O O . PHE A 1 72 ? 7.057 -4.855 -7.675 1.00 79.81 72 PHE A O 1
ATOM 571 N N . ILE A 1 73 ? 8.572 -4.453 -6.072 1.00 73.19 73 ILE A N 1
ATOM 572 C CA . ILE A 1 73 ? 7.608 -4.302 -4.976 1.00 73.19 73 ILE A CA 1
ATOM 573 C C . ILE A 1 73 ? 6.526 -3.244 -5.232 1.00 73.19 73 ILE A C 1
ATOM 575 O O . ILE A 1 73 ? 5.547 -3.204 -4.513 1.00 73.19 73 ILE A O 1
ATOM 579 N N . LEU A 1 74 ? 6.625 -2.340 -6.206 1.00 75.56 74 LEU A N 1
ATOM 580 C CA . LEU A 1 74 ? 5.509 -1.437 -6.535 1.00 75.56 74 LEU A CA 1
ATOM 581 C C . LEU A 1 74 ? 4.597 -1.984 -7.645 1.00 75.56 74 LEU A C 1
ATOM 583 O O . LEU A 1 74 ? 3.477 -1.498 -7.821 1.00 75.56 74 LEU A O 1
ATOM 587 N N . THR A 1 75 ? 5.037 -3.024 -8.353 1.00 74.81 75 THR A N 1
ATOM 588 C CA . THR A 1 75 ? 4.335 -3.660 -9.475 1.00 74.81 75 THR A CA 1
ATOM 589 C C . THR A 1 75 ? 3.214 -4.587 -9.010 1.00 74.81 75 THR A C 1
ATOM 591 O O . THR A 1 75 ? 2.227 -4.730 -9.728 1.00 74.81 75 THR A O 1
ATOM 594 N N . PHE A 1 76 ? 3.258 -5.138 -7.787 1.00 64.94 76 PHE A N 1
ATOM 595 C CA . PHE A 1 76 ? 2.131 -5.934 -7.262 1.00 64.94 76 PHE A CA 1
ATOM 596 C C . PHE A 1 76 ? 0.810 -5.141 -7.266 1.00 64.94 76 PHE A C 1
ATOM 598 O O . PHE A 1 76 ? -0.261 -5.723 -7.414 1.00 64.94 76 PHE A O 1
ATOM 605 N N . LYS A 1 77 ? 0.869 -3.803 -7.143 1.00 61.38 77 LYS A N 1
ATOM 606 C CA . LYS A 1 77 ? -0.310 -2.918 -7.204 1.00 61.38 77 LYS A CA 1
ATOM 607 C C . LYS A 1 77 ? -0.886 -2.759 -8.611 1.00 61.38 77 LYS A C 1
ATOM 609 O O . LYS A 1 77 ? -1.994 -2.246 -8.750 1.00 61.38 77 LYS A O 1
ATOM 614 N N . LEU A 1 78 ? -0.134 -3.132 -9.645 1.00 66.12 78 LEU A N 1
ATOM 615 C CA . LEU A 1 78 ? -0.584 -3.110 -11.036 1.00 66.12 78 LEU A CA 1
ATOM 616 C C . LEU A 1 78 ? -1.349 -4.381 -11.419 1.00 66.12 78 LEU A C 1
ATOM 618 O O . LEU A 1 78 ? -1.965 -4.398 -12.482 1.00 66.12 78 LEU A O 1
ATOM 622 N N . LYS A 1 79 ? -1.341 -5.426 -10.577 1.00 55.81 79 LYS A N 1
ATOM 623 C CA . LYS A 1 79 ? -2.044 -6.678 -10.862 1.00 55.81 79 LYS A CA 1
ATOM 624 C C . LYS A 1 79 ? -3.557 -6.428 -10.875 1.00 55.81 79 LYS A C 1
ATOM 626 O O . LYS A 1 79 ? -4.186 -6.258 -9.833 1.00 55.81 79 LYS A O 1
ATOM 631 N N . VAL A 1 80 ? -4.126 -6.382 -12.078 1.00 47.84 80 VAL A N 1
ATOM 632 C CA . VAL A 1 80 ? -5.564 -6.524 -12.308 1.00 47.84 80 VAL A CA 1
ATOM 633 C C . VAL A 1 80 ? -5.859 -8.011 -12.164 1.00 47.84 80 VAL A C 1
ATOM 635 O O . VAL A 1 80 ? -5.422 -8.810 -12.989 1.00 47.84 80 VAL A O 1
ATOM 638 N N . SER A 1 81 ? -6.527 -8.394 -11.082 1.00 41.19 81 SER A N 1
ATOM 639 C CA . SER A 1 81 ? -7.157 -9.709 -11.000 1.00 41.19 81 SER A CA 1
ATOM 640 C C . SER A 1 81 ? -8.300 -9.718 -12.017 1.00 41.19 81 SER A C 1
ATOM 642 O O . SER A 1 81 ? -9.280 -9.001 -11.818 1.00 41.19 81 SER A O 1
ATOM 644 N N . TYR A 1 82 ? -8.127 -10.439 -13.125 1.00 41.59 82 TYR A N 1
ATOM 645 C CA . TYR A 1 82 ? -9.245 -10.878 -13.963 1.00 41.59 82 TYR A CA 1
ATOM 646 C C . TYR A 1 82 ? -9.883 -12.116 -13.339 1.00 41.59 82 TYR A C 1
ATOM 648 O O . TYR A 1 82 ? -9.116 -12.935 -12.779 1.00 41.59 82 TYR A O 1
#

Foldseek 3Di:
DDDPQDPPCPVPVPDDDDDDDDDDPDDDDPDPDDDDDPDDDDDDPDPDQAPDPPDDLVPHDVCNVCCVVVVNSNCVVVDDDD

Radius of gyration: 18.31 Å; chains: 1; bounding box: 37×42×39 Å

Sequence (82 aa):
MFSKFEFDGKLNPTFVEGAFKLPLSSIRAYLKKPITPRFVHLGSAGATRPDRPGLDLSKQPPAVRLNKELDFILTFKLKVSY

Organism: Prunus persica (NCBI:txid3760)

Secondary structure (DSSP, 8-state):
---TT---SSS-TT---------------S-SS----S-----------TT-TT--GGGS-HHHHTTTTTTTTTGGGG----